Protein AF-A0A832Y835-F1 (afdb_monomer)

Foldseek 3Di:
DDAADDQFPVRLLVPADPLQSVQLVVVVVVCVVVPDPQWDFGCPPRWGFIFRQCVRPQDDPVRGTGTQWTWDRDPPWIKIFGVCLLVDVVSVVVQVVVLVVLVADFDDDSGIGTHRHNSNGD

Sequence (122 aa):
MVSIQADTVEEYLSKLPENRKESFLEVRQMILDNLPDGYVESTTWGMLSYEVPLEVYPETYNGEPLMFCALAAQKRHLSLYMMSVYQNQDQHQLLLDAFTELGVKPNMGKSCLRFTNSAKIP

Radius of gyration: 14.62 Å; Cα contacts (8 Å, |Δi|>4): 179; chains: 1; bounding box: 39×24×39 Å

Structure (mmCIF, N/CA/C/O backbone):
data_AF-A0A832Y835-F1
#
_entry.id   AF-A0A832Y835-F1
#
loop_
_atom_site.group_PDB
_atom_site.id
_atom_site.type_symbol
_atom_site.label_atom_id
_atom_site.label_alt_id
_atom_site.label_comp_id
_atom_site.label_asym_id
_atom_site.label_entity_id
_atom_site.label_seq_id
_atom_site.pdbx_PDB_ins_code
_atom_site.Cartn_x
_atom_site.Cartn_y
_atom_site.Cartn_z
_atom_site.occupancy
_atom_site.B_iso_or_equiv
_atom_site.auth_seq_id
_atom_site.auth_comp_id
_atom_site.auth_asym_id
_atom_site.auth_atom_id
_atom_site.pdbx_PDB_model_num
ATOM 1 N N . MET A 1 1 ? 4.621 12.190 5.951 1.00 62.66 1 MET A N 1
ATOM 2 C CA . MET A 1 1 ? 4.478 10.769 5.577 1.00 62.66 1 MET A CA 1
ATOM 3 C C . MET A 1 1 ? 5.700 10.050 6.126 1.00 62.66 1 MET A C 1
ATOM 5 O O . MET A 1 1 ? 6.762 10.656 6.096 1.00 62.66 1 MET A O 1
ATOM 9 N N . VAL A 1 2 ? 5.556 8.868 6.725 1.00 77.06 2 VAL A N 1
ATOM 10 C CA . VAL A 1 2 ? 6.718 8.030 7.080 1.00 77.06 2 VAL A CA 1
ATOM 11 C C . VAL A 1 2 ? 6.899 7.026 5.950 1.00 77.06 2 VAL A C 1
ATOM 13 O O . VAL A 1 2 ? 5.903 6.468 5.491 1.00 77.06 2 VAL A O 1
ATOM 16 N N . SER A 1 3 ? 8.135 6.850 5.499 1.00 81.19 3 SER A N 1
ATOM 17 C CA . SER A 1 3 ? 8.536 5.822 4.543 1.00 81.19 3 SER A CA 1
ATOM 18 C C . SER A 1 3 ? 9.446 4.816 5.238 1.00 81.19 3 SER A C 1
ATOM 20 O O . SER A 1 3 ? 10.229 5.180 6.120 1.00 81.19 3 SER A O 1
ATOM 22 N N . ILE A 1 4 ? 9.326 3.549 4.853 1.00 87.19 4 ILE A N 1
ATOM 23 C CA . ILE A 1 4 ? 10.281 2.509 5.231 1.00 87.19 4 ILE A CA 1
ATOM 24 C C . ILE A 1 4 ? 11.261 2.404 4.067 1.00 87.19 4 ILE A C 1
ATOM 26 O O . ILE A 1 4 ? 10.854 2.128 2.945 1.00 87.19 4 ILE A O 1
ATOM 30 N N . GLN A 1 5 ? 12.538 2.677 4.327 1.00 90.44 5 GLN A N 1
ATOM 31 C CA . GLN A 1 5 ? 13.601 2.444 3.350 1.00 90.44 5 GLN A CA 1
ATOM 32 C C . GLN A 1 5 ? 13.926 0.951 3.368 1.00 90.44 5 GLN A C 1
ATOM 34 O O . GLN A 1 5 ? 14.276 0.432 4.432 1.00 90.44 5 GLN A O 1
ATOM 39 N N . ALA A 1 6 ? 13.754 0.268 2.244 1.00 91.62 6 ALA A N 1
ATOM 40 C CA . ALA A 1 6 ? 14.042 -1.151 2.090 1.00 91.62 6 ALA A CA 1
ATOM 41 C C . ALA A 1 6 ? 14.306 -1.461 0.615 1.00 91.62 6 ALA A C 1
ATOM 43 O O . ALA A 1 6 ? 13.556 -0.999 -0.248 1.00 91.62 6 ALA A O 1
ATOM 44 N N . ASP A 1 7 ? 15.331 -2.264 0.357 1.00 90.69 7 ASP A N 1
ATOM 45 C CA . ASP A 1 7 ? 15.726 -2.664 -0.995 1.00 90.69 7 ASP A CA 1
ATOM 46 C C . ASP A 1 7 ? 14.985 -3.932 -1.448 1.00 90.69 7 ASP A C 1
ATOM 48 O O . ASP A 1 7 ? 14.917 -4.225 -2.640 1.00 90.69 7 ASP A O 1
ATOM 52 N N . THR A 1 8 ? 14.397 -4.678 -0.502 1.00 94.69 8 THR A N 1
ATOM 53 C CA . THR A 1 8 ? 13.588 -5.872 -0.781 1.00 94.69 8 THR A CA 1
ATOM 54 C C . THR A 1 8 ? 12.285 -5.894 0.009 1.00 94.69 8 THR A C 1
ATOM 56 O O . THR A 1 8 ? 12.152 -5.269 1.069 1.00 94.69 8 THR A O 1
ATOM 59 N N . VAL A 1 9 ? 11.316 -6.670 -0.484 1.00 95.00 9 VAL A N 1
ATOM 60 C CA . VAL A 1 9 ? 10.041 -6.906 0.206 1.00 95.00 9 VAL A CA 1
ATOM 61 C C . VAL A 1 9 ? 10.282 -7.517 1.585 1.00 95.00 9 VAL A C 1
ATOM 63 O O . VAL A 1 9 ? 9.707 -7.063 2.571 1.00 95.00 9 VAL A O 1
ATOM 66 N N . GLU A 1 10 ? 11.170 -8.502 1.700 1.00 95.56 10 GLU A N 1
ATOM 67 C CA . GLU A 1 10 ? 11.488 -9.160 2.969 1.00 95.56 10 GLU A CA 1
ATOM 68 C C . GLU A 1 10 ? 12.045 -8.162 3.986 1.00 95.56 10 GLU A C 1
ATOM 70 O O . GLU A 1 10 ? 11.641 -8.158 5.155 1.00 95.56 10 GLU A O 1
ATOM 75 N N . GLU A 1 11 ? 12.933 -7.271 3.538 1.00 95.69 11 GLU A N 1
ATOM 76 C CA . GLU A 1 11 ? 13.468 -6.210 4.378 1.00 95.69 11 GLU A CA 1
ATOM 77 C C . GLU A 1 11 ? 12.357 -5.245 4.811 1.00 95.69 11 GLU A C 1
ATOM 79 O O . GLU A 1 11 ? 12.274 -4.900 5.995 1.00 95.69 11 GLU A O 1
ATOM 84 N N . TYR A 1 12 ? 11.457 -4.862 3.901 1.00 96.06 12 TYR A N 1
ATOM 85 C CA . TYR A 1 12 ? 10.313 -4.009 4.219 1.00 96.06 12 TYR A CA 1
ATOM 86 C C . TYR A 1 12 ? 9.430 -4.638 5.303 1.00 96.06 12 TYR A C 1
ATOM 88 O O . TYR A 1 12 ? 9.119 -3.998 6.312 1.00 96.06 12 TYR A O 1
ATOM 96 N N . LEU A 1 13 ? 9.071 -5.914 5.134 1.00 95.56 13 LEU A N 1
ATOM 97 C CA . LEU A 1 13 ? 8.231 -6.663 6.071 1.00 95.56 13 LEU A CA 1
ATOM 98 C C . LEU A 1 13 ? 8.895 -6.828 7.444 1.00 95.56 13 LEU A C 1
ATOM 100 O O . LEU A 1 13 ? 8.206 -6.824 8.469 1.00 95.56 13 LEU A O 1
ATOM 104 N N . SER A 1 14 ? 10.226 -6.935 7.488 1.00 95.31 14 SER A N 1
ATOM 105 C CA . SER A 1 14 ? 10.984 -7.004 8.744 1.00 95.31 14 SER A CA 1
ATOM 106 C C . SER A 1 14 ? 10.920 -5.703 9.556 1.00 95.31 14 SER A C 1
ATOM 108 O O . SER A 1 14 ? 10.985 -5.740 10.784 1.00 95.31 14 SER A O 1
ATOM 110 N N . LYS A 1 15 ? 10.740 -4.558 8.883 1.00 94.44 15 LYS A N 1
ATOM 111 C CA . LYS A 1 15 ? 10.698 -3.213 9.483 1.00 94.44 15 LYS A CA 1
ATOM 112 C C . LYS A 1 15 ? 9.287 -2.762 9.875 1.00 94.44 15 LYS A C 1
ATOM 114 O O . LYS A 1 15 ? 9.117 -1.650 10.384 1.00 94.44 15 LYS A O 1
ATOM 119 N N . LEU A 1 16 ? 8.268 -3.594 9.646 1.00 94.19 16 LEU A N 1
ATOM 120 C CA . LEU A 1 16 ? 6.892 -3.278 10.021 1.00 94.19 16 LEU A CA 1
ATOM 121 C C . LEU A 1 16 ? 6.740 -3.136 11.546 1.00 94.19 16 LEU A C 1
ATOM 123 O O . LEU A 1 16 ? 7.281 -3.945 12.299 1.00 94.19 16 LEU A O 1
ATOM 127 N N . PRO A 1 17 ? 5.957 -2.153 12.030 1.00 91.25 17 PRO A N 1
ATOM 128 C CA . PRO A 1 17 ? 5.616 -2.064 13.445 1.00 91.25 17 PRO A CA 1
ATOM 129 C C . PRO A 1 17 ? 4.829 -3.297 13.902 1.00 91.25 17 PRO A C 1
ATOM 131 O O . PRO A 1 17 ? 3.776 -3.597 13.338 1.00 91.25 17 PRO A O 1
ATOM 134 N N . GLU A 1 18 ? 5.295 -3.955 14.964 1.00 91.88 18 GLU A N 1
ATOM 135 C CA . GLU A 1 18 ? 4.729 -5.222 15.451 1.00 91.88 18 GLU A CA 1
ATOM 136 C C . GLU A 1 18 ? 3.215 -5.141 15.698 1.00 91.88 18 GLU A C 1
ATOM 138 O O . GLU A 1 18 ? 2.450 -5.997 15.271 1.00 91.88 18 GLU A O 1
ATOM 143 N N . ASN A 1 19 ? 2.752 -4.030 16.275 1.00 90.88 19 ASN A N 1
ATOM 144 C CA . ASN A 1 19 ? 1.343 -3.803 16.603 1.00 90.88 19 ASN A CA 1
ATOM 145 C C . ASN A 1 19 ? 0.404 -3.629 15.395 1.00 90.88 19 ASN A C 1
ATOM 147 O O . ASN A 1 19 ? -0.789 -3.406 15.592 1.00 90.88 19 ASN A O 1
ATOM 151 N N . ARG A 1 20 ? 0.925 -3.624 14.165 1.00 90.88 20 ARG A N 1
ATOM 152 C CA . ARG A 1 20 ? 0.135 -3.518 12.924 1.00 90.88 20 ARG A CA 1
ATOM 153 C C . ARG A 1 20 ? 0.556 -4.533 11.869 1.00 90.88 20 ARG A C 1
ATOM 155 O O . ARG A 1 20 ? 0.003 -4.518 10.774 1.00 90.88 20 ARG A O 1
ATOM 162 N N . LYS A 1 21 ? 1.544 -5.375 12.174 1.00 94.44 21 LYS A N 1
ATOM 163 C CA . LYS A 1 21 ? 2.138 -6.311 11.223 1.00 94.44 21 LYS A CA 1
ATOM 164 C C . LYS A 1 21 ? 1.120 -7.337 10.741 1.00 94.44 21 LYS A C 1
ATOM 166 O O . LYS A 1 21 ? 1.024 -7.551 9.543 1.00 94.44 21 LYS A O 1
ATOM 171 N N . GLU A 1 22 ? 0.317 -7.883 11.647 1.00 96.06 22 GLU A N 1
ATOM 172 C CA . GLU A 1 22 ? -0.753 -8.834 11.323 1.00 96.06 22 GLU A CA 1
ATOM 173 C C . GLU A 1 22 ? -1.743 -8.256 10.301 1.00 96.06 22 GLU A C 1
ATOM 175 O O . GLU A 1 22 ? -1.814 -8.744 9.178 1.00 96.06 22 GLU A O 1
ATOM 180 N N . SER A 1 23 ? -2.400 -7.133 10.616 1.00 96.19 23 SER A N 1
ATOM 181 C CA . SER A 1 23 ? -3.327 -6.490 9.673 1.00 96.19 23 SER A CA 1
ATOM 182 C C . SER A 1 23 ? -2.664 -6.036 8.373 1.00 96.19 23 SER A C 1
ATOM 184 O O . SER A 1 23 ? -3.324 -5.978 7.342 1.00 96.19 23 SER A O 1
ATOM 186 N N . PHE A 1 24 ? -1.375 -5.686 8.393 1.00 96.75 24 PHE A N 1
ATOM 187 C CA . PHE A 1 24 ? -0.643 -5.387 7.164 1.00 96.75 24 PHE A CA 1
ATOM 188 C C . PHE A 1 24 ? -0.510 -6.637 6.288 1.00 96.75 24 PHE A C 1
ATOM 190 O O . PHE A 1 24 ? -0.769 -6.569 5.090 1.00 96.75 24 PHE A O 1
ATOM 197 N N . LEU A 1 25 ? -0.111 -7.766 6.877 1.00 97.31 25 LEU A N 1
ATOM 198 C CA . LEU A 1 25 ? 0.098 -9.023 6.162 1.00 97.31 25 LEU A CA 1
ATOM 199 C C . LEU A 1 25 ? -1.211 -9.604 5.620 1.00 97.31 25 LEU A C 1
ATOM 201 O O . LEU A 1 25 ? -1.215 -10.099 4.500 1.00 97.31 25 LEU A O 1
ATOM 205 N N . GLU A 1 26 ? -2.316 -9.487 6.357 1.00 97.38 26 GLU A N 1
ATOM 206 C CA . GLU A 1 26 ? -3.637 -9.909 5.871 1.00 97.38 26 GLU A CA 1
ATOM 207 C C . GLU A 1 26 ? -4.065 -9.120 4.629 1.00 97.38 26 GLU A C 1
ATOM 209 O O . GLU A 1 26 ? -4.482 -9.701 3.630 1.00 97.38 26 GLU A O 1
ATOM 214 N N . VAL A 1 27 ? -3.903 -7.792 4.652 1.00 96.62 27 VAL A N 1
ATOM 215 C CA . VAL A 1 27 ? -4.240 -6.953 3.493 1.00 96.62 27 VAL A CA 1
ATOM 216 C C . VAL A 1 27 ? -3.280 -7.198 2.333 1.00 96.62 27 VAL A C 1
ATOM 218 O O . VAL A 1 27 ? -3.721 -7.243 1.189 1.00 96.62 27 VAL A O 1
ATOM 221 N N . ARG A 1 28 ? -1.986 -7.405 2.605 1.00 97.06 28 ARG A N 1
ATOM 222 C CA . ARG A 1 28 ? -1.013 -7.829 1.587 1.00 97.06 28 ARG A CA 1
ATOM 223 C C . ARG A 1 28 ? -1.456 -9.125 0.911 1.00 97.06 28 ARG A C 1
ATOM 225 O O . ARG A 1 28 ? -1.469 -9.179 -0.311 1.00 97.06 28 ARG A O 1
ATOM 232 N N . GLN A 1 29 ? -1.836 -10.139 1.687 1.00 97.44 29 GLN A N 1
ATOM 233 C CA . GLN A 1 29 ? -2.265 -11.419 1.130 1.00 97.44 29 GLN A CA 1
ATOM 234 C C . GLN A 1 29 ? -3.512 -11.258 0.259 1.00 97.44 29 GLN A C 1
ATOM 236 O O . GLN A 1 29 ? -3.524 -11.748 -0.862 1.00 97.44 29 GLN A O 1
ATOM 241 N N . MET A 1 30 ? -4.504 -10.486 0.716 1.00 95.75 30 MET A N 1
ATOM 242 C CA . MET A 1 30 ? -5.695 -10.182 -0.083 1.00 95.75 30 MET A CA 1
ATOM 243 C C . MET A 1 30 ? -5.339 -9.515 -1.418 1.00 95.75 30 MET A C 1
ATOM 245 O O . MET A 1 30 ? -5.906 -9.877 -2.448 1.00 95.75 30 MET A O 1
ATOM 249 N N . ILE A 1 31 ? -4.387 -8.574 -1.422 1.00 95.56 31 ILE A N 1
ATOM 250 C CA . ILE A 1 31 ? -3.931 -7.939 -2.663 1.00 95.56 31 ILE A CA 1
ATOM 251 C C . ILE A 1 31 ? -3.291 -8.979 -3.581 1.00 95.56 31 ILE A C 1
ATOM 253 O O . ILE A 1 31 ? -3.677 -9.046 -4.741 1.00 95.56 31 ILE A O 1
ATOM 257 N N . LEU A 1 32 ? -2.364 -9.796 -3.072 1.00 96.00 32 LEU A N 1
ATOM 258 C CA . LEU A 1 32 ? -1.672 -10.823 -3.857 1.00 96.00 32 LEU A CA 1
ATOM 259 C C . LEU A 1 32 ? -2.638 -11.856 -4.453 1.00 96.00 32 LEU A C 1
ATOM 261 O O . LEU A 1 32 ? -2.492 -12.213 -5.617 1.00 96.00 32 LEU A O 1
ATOM 265 N N . ASP A 1 33 ? -3.651 -12.279 -3.695 1.00 96.56 33 ASP A N 1
ATOM 266 C CA . ASP A 1 33 ? -4.657 -13.248 -4.148 1.00 96.56 33 ASP A CA 1
ATOM 267 C C . ASP A 1 33 ? -5.546 -12.701 -5.282 1.00 96.56 33 ASP A C 1
ATOM 269 O O . ASP A 1 33 ? -6.143 -13.474 -6.031 1.00 96.56 33 ASP A O 1
ATOM 273 N N . ASN A 1 34 ? -5.642 -11.373 -5.413 1.00 94.56 34 ASN A N 1
ATOM 274 C CA . ASN A 1 34 ? -6.452 -10.688 -6.424 1.00 94.56 34 ASN A CA 1
ATOM 275 C C . ASN A 1 34 ? -5.605 -9.938 -7.464 1.00 94.56 34 ASN A C 1
ATOM 277 O O . ASN A 1 34 ? -6.157 -9.229 -8.311 1.00 94.56 34 ASN A O 1
ATOM 281 N N . LEU A 1 35 ? -4.276 -10.049 -7.394 1.00 93.75 35 LEU A N 1
ATOM 282 C CA . LEU A 1 35 ? -3.381 -9.318 -8.275 1.00 93.75 35 LEU A CA 1
ATOM 283 C C . LEU A 1 35 ? -3.343 -10.011 -9.647 1.00 93.75 35 LEU A C 1
ATOM 285 O O . LEU A 1 35 ? -3.024 -11.198 -9.709 1.00 93.75 35 LEU A O 1
ATOM 289 N N . PRO A 1 36 ? -3.660 -9.312 -10.752 1.00 92.12 36 PRO A N 1
ATOM 290 C CA . PRO A 1 36 ? -3.612 -9.924 -12.074 1.00 92.12 36 PRO A CA 1
ATOM 291 C C . PRO A 1 36 ? -2.193 -10.345 -12.470 1.00 92.12 36 PRO A C 1
ATOM 293 O O . PRO A 1 36 ? -1.210 -9.713 -12.073 1.00 92.12 36 PRO A O 1
ATOM 296 N N . ASP A 1 37 ? -2.093 -11.357 -13.333 1.00 92.62 37 ASP A N 1
ATOM 297 C CA . ASP A 1 37 ? -0.816 -11.753 -13.927 1.00 92.62 37 ASP A CA 1
ATOM 298 C C . ASP A 1 37 ? -0.140 -10.568 -14.639 1.00 92.62 37 ASP A C 1
ATOM 300 O O . ASP A 1 37 ? -0.788 -9.748 -15.296 1.00 92.62 37 ASP A O 1
ATOM 304 N N . GLY A 1 38 ? 1.187 -10.493 -14.520 1.00 93.06 38 GLY A N 1
ATOM 305 C CA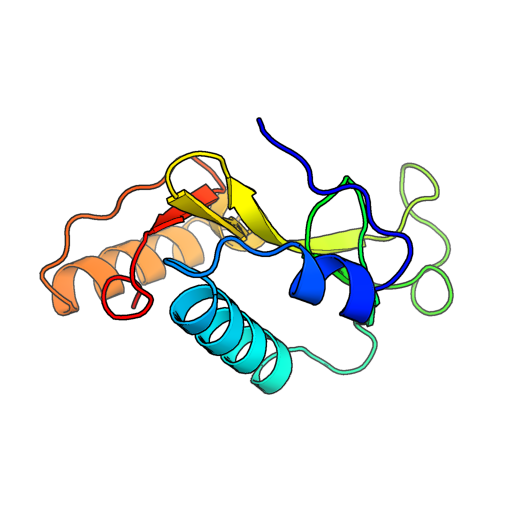 . GLY A 1 38 ? 2.003 -9.427 -15.108 1.00 93.06 38 GLY A CA 1
ATOM 306 C C . GLY A 1 38 ? 2.230 -8.217 -14.199 1.00 93.06 38 GLY A C 1
ATOM 307 O O . GLY A 1 38 ? 3.043 -7.365 -14.546 1.00 93.06 38 GLY A O 1
ATOM 308 N N . TYR A 1 39 ? 1.581 -8.145 -13.03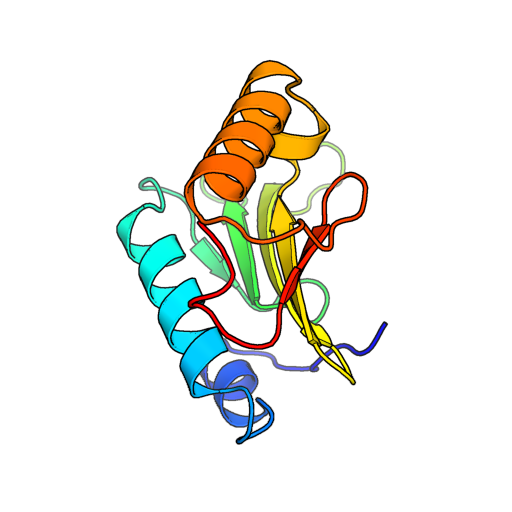6 1.00 95.38 39 TYR A N 1
ATOM 309 C CA . TYR A 1 39 ? 1.932 -7.193 -11.981 1.00 95.38 39 TYR A CA 1
ATOM 310 C C . TYR A 1 39 ? 2.994 -7.779 -11.047 1.00 95.38 39 TYR A C 1
ATOM 312 O O . TYR A 1 39 ? 3.073 -8.992 -10.855 1.00 95.38 39 TYR A O 1
ATOM 320 N N . VAL A 1 40 ? 3.795 -6.907 -10.435 1.00 95.50 40 VAL A N 1
ATOM 321 C CA . VAL A 1 40 ? 4.837 -7.284 -9.471 1.00 95.50 40 VAL A CA 1
ATOM 322 C C . VAL A 1 40 ? 4.676 -6.525 -8.159 1.00 95.50 40 VAL A C 1
ATOM 324 O O . VAL A 1 40 ? 4.171 -5.404 -8.138 1.00 95.50 40 VAL A O 1
ATOM 327 N N . GLU A 1 41 ? 5.116 -7.145 -7.065 1.00 96.56 41 GLU A N 1
ATOM 328 C CA . GLU A 1 41 ? 5.246 -6.512 -5.752 1.00 96.56 41 GLU A CA 1
ATOM 329 C C . GLU A 1 41 ? 6.666 -5.939 -5.595 1.00 96.56 41 GLU A C 1
ATOM 331 O O . GLU A 1 41 ? 7.652 -6.643 -5.814 1.00 96.56 41 GLU A O 1
ATOM 336 N N . SER A 1 42 ? 6.779 -4.667 -5.213 1.00 94.88 42 SER A N 1
ATOM 337 C CA . SER A 1 42 ? 8.051 -3.942 -5.101 1.00 94.88 42 SER A CA 1
ATOM 338 C C . SER A 1 42 ? 8.069 -2.978 -3.907 1.00 94.88 42 SER A C 1
ATOM 340 O O . SER A 1 42 ? 7.044 -2.710 -3.278 1.00 94.88 42 SER A O 1
ATOM 342 N N . THR A 1 43 ? 9.242 -2.442 -3.557 1.00 94.06 43 THR A N 1
ATOM 343 C CA . THR A 1 43 ? 9.415 -1.471 -2.457 1.00 94.06 43 THR A CA 1
ATOM 344 C C . THR A 1 43 ? 9.540 -0.022 -2.942 1.00 94.06 43 THR A C 1
ATOM 346 O O . THR A 1 43 ? 10.289 0.787 -2.385 1.00 94.06 43 THR A O 1
ATOM 349 N N . THR A 1 44 ? 8.792 0.348 -3.981 1.00 89.56 44 THR A N 1
ATOM 350 C CA . THR A 1 44 ? 8.895 1.674 -4.603 1.00 89.56 44 THR A CA 1
ATOM 351 C C . THR A 1 44 ? 8.327 2.786 -3.705 1.00 89.56 44 THR A C 1
ATOM 353 O O . THR A 1 44 ? 7.360 2.611 -2.958 1.00 89.56 44 THR A O 1
ATOM 356 N N . TRP A 1 45 ? 8.964 3.963 -3.736 1.00 87.06 45 TRP A N 1
ATOM 357 C CA . TRP A 1 45 ? 8.595 5.155 -2.949 1.00 87.06 45 TRP A CA 1
ATOM 358 C C . TRP A 1 45 ? 8.522 4.934 -1.423 1.00 87.06 45 TRP A C 1
ATOM 360 O O . TRP A 1 45 ? 7.865 5.690 -0.701 1.00 87.06 45 TRP A O 1
ATOM 370 N N . GLY A 1 46 ? 9.221 3.916 -0.908 1.00 90.19 46 GLY A N 1
ATOM 371 C CA . GLY A 1 46 ? 9.237 3.572 0.516 1.00 90.19 46 GLY A CA 1
ATOM 372 C C . GLY A 1 46 ? 7.912 3.001 1.032 1.00 90.19 46 GLY A C 1
ATOM 373 O O . GLY A 1 46 ? 7.581 3.145 2.219 1.00 90.19 46 GLY A O 1
ATOM 374 N N . MET A 1 47 ? 7.145 2.388 0.130 1.00 93.88 47 MET A N 1
ATOM 375 C CA . MET A 1 47 ? 5.900 1.664 0.371 1.00 93.88 47 MET A CA 1
ATOM 376 C C . MET A 1 47 ? 5.977 0.302 -0.317 1.00 93.88 47 MET A C 1
ATOM 378 O O . MET A 1 47 ? 6.755 0.129 -1.249 1.00 93.88 47 MET A O 1
ATOM 382 N N . LEU A 1 48 ? 5.158 -0.648 0.129 1.00 96.38 48 LEU A N 1
ATOM 383 C CA . LEU A 1 48 ? 4.977 -1.890 -0.609 1.00 96.38 48 LEU A CA 1
ATOM 384 C C . LEU A 1 48 ? 4.005 -1.609 -1.756 1.00 96.38 48 LEU A C 1
ATOM 386 O O . LEU A 1 48 ? 2.831 -1.338 -1.507 1.00 96.38 48 LEU A O 1
ATOM 390 N N . SER A 1 49 ? 4.506 -1.573 -2.980 1.00 95.69 49 SER A N 1
ATOM 391 C CA . SER A 1 49 ? 3.774 -1.151 -4.172 1.00 95.69 49 SER A CA 1
ATOM 392 C C . SER A 1 49 ? 3.497 -2.345 -5.076 1.00 95.69 49 SER A C 1
ATOM 394 O O . SER A 1 49 ? 4.272 -3.297 -5.111 1.00 95.69 49 SER A O 1
ATOM 396 N N . TYR A 1 50 ? 2.382 -2.289 -5.796 1.00 95.94 50 TYR A N 1
ATOM 397 C CA . TYR A 1 50 ? 1.998 -3.288 -6.785 1.00 95.94 50 TYR A CA 1
ATOM 398 C C . TYR A 1 50 ? 1.861 -2.582 -8.121 1.00 95.94 50 TYR A C 1
ATOM 400 O O . TYR A 1 50 ? 1.058 -1.653 -8.263 1.00 95.94 50 TYR A O 1
ATOM 408 N N . GLU A 1 51 ? 2.685 -2.973 -9.081 1.00 95.44 51 GLU A N 1
ATOM 409 C CA . GLU A 1 51 ? 2.920 -2.185 -10.286 1.00 95.44 51 GLU A CA 1
ATOM 410 C C . GLU A 1 51 ? 3.097 -3.054 -11.526 1.00 95.44 51 GLU A C 1
ATOM 412 O O . GLU A 1 51 ? 3.444 -4.230 -11.439 1.00 95.44 51 GLU A O 1
ATOM 417 N N . VAL A 1 52 ? 2.836 -2.461 -12.690 1.00 95.31 52 VAL A N 1
ATOM 418 C CA . VAL A 1 52 ? 3.175 -3.071 -13.978 1.00 95.31 52 VAL A CA 1
ATOM 419 C C . VAL A 1 52 ? 4.658 -2.794 -14.241 1.00 95.31 52 VAL A C 1
ATOM 421 O O . VAL A 1 52 ? 5.019 -1.618 -14.383 1.00 95.31 52 VAL A O 1
ATOM 424 N N . PRO A 1 53 ? 5.524 -3.822 -14.300 1.00 95.12 53 PRO A N 1
ATOM 425 C CA . PRO A 1 53 ? 6.944 -3.630 -14.542 1.00 95.12 53 PRO A CA 1
ATOM 426 C C . PRO A 1 53 ? 7.180 -3.151 -15.978 1.00 95.12 53 PRO A C 1
ATOM 428 O O . PRO A 1 53 ? 6.424 -3.475 -16.897 1.00 95.12 53 PRO A O 1
ATOM 431 N N . LEU A 1 54 ? 8.282 -2.431 -16.194 1.00 94.69 54 LEU A N 1
ATOM 432 C CA . LEU A 1 54 ? 8.655 -1.930 -17.523 1.00 94.69 54 LEU A CA 1
ATOM 433 C C . LEU A 1 54 ? 8.906 -3.054 -18.541 1.00 94.69 54 LEU A C 1
ATOM 435 O O . LEU A 1 54 ? 8.779 -2.833 -19.740 1.00 94.69 54 LEU A O 1
ATOM 439 N N . GLU A 1 55 ? 9.215 -4.269 -18.078 1.00 94.44 55 GLU A N 1
ATOM 440 C CA . GLU A 1 55 ? 9.307 -5.459 -18.934 1.00 94.44 55 GLU A CA 1
ATOM 441 C C . GLU A 1 55 ? 7.971 -5.796 -19.615 1.00 94.44 55 GLU A C 1
ATOM 443 O O . GLU A 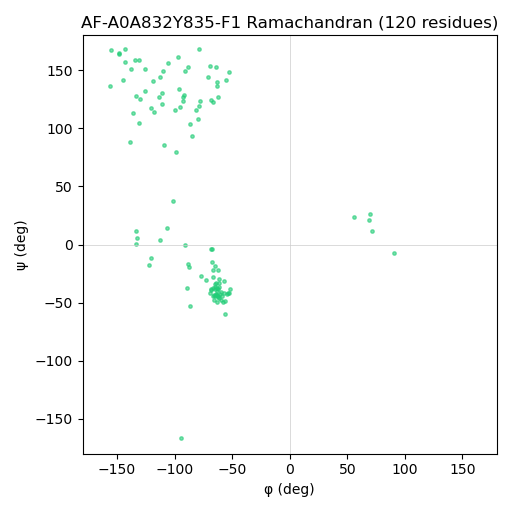1 55 ? 7.958 -6.267 -20.751 1.00 94.44 55 GLU A O 1
ATOM 448 N N . VAL A 1 56 ? 6.850 -5.531 -18.936 1.00 94.44 56 VAL A N 1
ATOM 449 C CA . VAL A 1 56 ? 5.492 -5.742 -19.459 1.00 94.44 56 VAL A CA 1
ATOM 450 C C . VAL A 1 56 ? 4.995 -4.497 -20.194 1.00 94.44 56 VAL A C 1
ATOM 452 O O . VAL A 1 56 ? 4.328 -4.616 -21.222 1.00 94.44 56 VAL A O 1
ATOM 455 N N . TYR A 1 57 ? 5.319 -3.302 -19.693 1.00 93.56 57 TYR A N 1
ATOM 456 C CA . TYR A 1 57 ? 4.886 -2.035 -20.283 1.00 93.56 57 TYR A CA 1
ATOM 457 C C . TYR A 1 57 ? 6.022 -0.989 -20.275 1.00 93.56 57 TYR A C 1
ATOM 459 O O . TYR A 1 57 ? 6.145 -0.219 -19.321 1.00 93.56 57 TYR A O 1
ATOM 467 N N . PRO A 1 58 ? 6.869 -0.948 -21.323 1.00 93.69 58 PRO A N 1
ATOM 468 C CA . PRO A 1 58 ? 8.112 -0.167 -21.315 1.00 93.69 58 PRO A CA 1
ATOM 469 C C . PRO A 1 58 ? 7.918 1.340 -21.528 1.00 93.69 58 PRO A C 1
ATOM 471 O O . PRO A 1 58 ? 8.741 2.136 -21.082 1.00 93.69 58 PRO A O 1
ATOM 474 N N . GLU A 1 59 ? 6.852 1.753 -22.217 1.00 95.69 59 GLU A N 1
ATOM 475 C CA . GLU A 1 59 ? 6.621 3.155 -22.588 1.00 95.69 59 GLU A CA 1
ATOM 476 C C . GLU A 1 59 ? 5.641 3.839 -21.626 1.00 95.69 59 GLU A C 1
ATOM 478 O O . GLU A 1 59 ? 4.454 4.005 -21.914 1.00 95.69 59 GLU A O 1
ATOM 483 N N . THR A 1 60 ? 6.140 4.258 -20.463 1.00 94.81 60 THR A N 1
ATOM 484 C CA . THR A 1 60 ? 5.374 5.055 -19.491 1.00 94.81 60 THR A CA 1
ATOM 485 C C . THR A 1 60 ? 5.660 6.549 -19.635 1.00 94.81 60 THR A C 1
ATOM 487 O O . THR A 1 60 ? 6.664 6.969 -20.206 1.00 94.81 60 THR A O 1
ATOM 490 N N . TYR A 1 61 ? 4.772 7.392 -19.102 1.00 92.75 61 TYR A N 1
ATOM 491 C CA . TYR A 1 61 ? 4.869 8.852 -19.251 1.00 92.75 61 TYR A CA 1
ATOM 492 C C . TYR A 1 61 ? 6.108 9.472 -18.576 1.00 92.75 61 TYR A C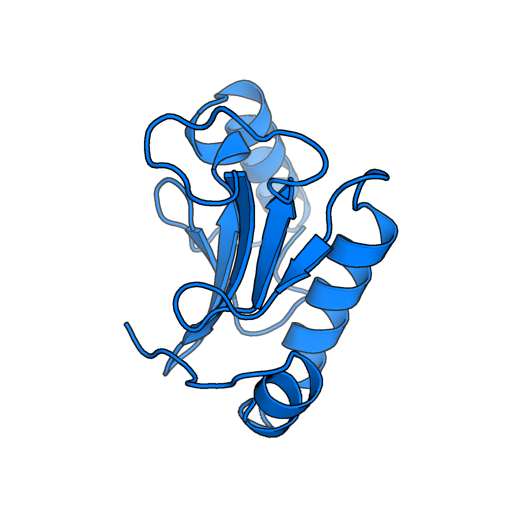 1
ATOM 494 O O . TYR A 1 61 ? 6.456 10.616 -18.866 1.00 92.75 61 TYR A O 1
ATOM 502 N N . ASN A 1 62 ? 6.737 8.752 -17.647 1.00 93.69 62 ASN A N 1
ATOM 503 C CA . ASN A 1 62 ? 7.889 9.195 -16.861 1.00 93.69 62 ASN A CA 1
ATOM 504 C C . ASN A 1 62 ? 9.029 8.166 -16.806 1.00 93.69 62 ASN A C 1
ATOM 506 O O . ASN A 1 62 ? 9.993 8.403 -16.083 1.00 93.69 62 ASN A O 1
ATOM 510 N N . GLY A 1 63 ? 8.933 7.053 -17.537 1.00 93.31 63 GLY A N 1
ATOM 511 C CA . GLY A 1 63 ? 9.937 5.986 -17.518 1.00 93.31 63 GLY A CA 1
ATOM 512 C C . GLY A 1 63 ? 9.964 5.148 -16.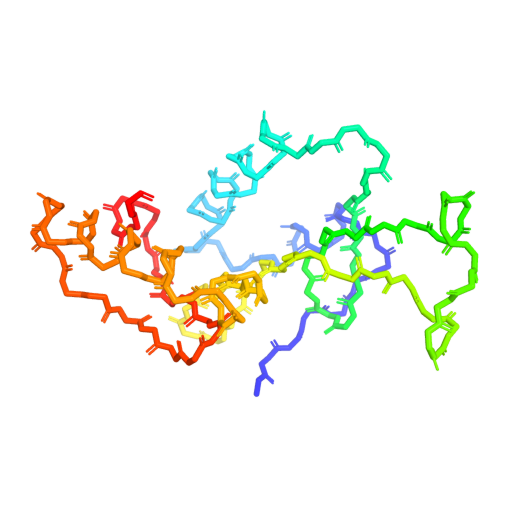235 1.00 93.31 63 GLY A C 1
ATOM 513 O O . GLY A 1 63 ? 10.901 4.381 -16.054 1.00 93.31 63 GLY A O 1
ATOM 514 N N . GLU A 1 64 ? 8.966 5.282 -15.357 1.00 93.12 64 GLU A N 1
ATOM 515 C CA . GLU A 1 64 ? 8.814 4.480 -14.134 1.00 93.12 64 GLU A CA 1
ATOM 516 C C . GLU A 1 64 ? 7.685 3.447 -14.297 1.00 93.12 64 GLU A C 1
ATOM 518 O O . GLU A 1 64 ? 6.772 3.687 -15.098 1.00 93.12 64 GLU A O 1
ATOM 523 N N . PRO A 1 65 ? 7.691 2.330 -13.542 1.00 94.50 65 PRO A N 1
ATOM 524 C CA . PRO A 1 65 ? 6.574 1.385 -13.485 1.00 94.50 65 PRO A CA 1
ATOM 525 C C . PRO A 1 65 ? 5.222 2.045 -13.165 1.00 94.50 65 PRO A C 1
ATOM 527 O O . PRO A 1 65 ? 5.134 3.029 -12.421 1.00 94.50 65 PRO A O 1
ATOM 530 N N . LEU A 1 66 ? 4.133 1.481 -13.698 1.00 92.25 66 LEU A N 1
ATOM 531 C CA . LEU A 1 66 ? 2.781 1.984 -13.438 1.00 92.25 66 LEU A CA 1
ATOM 532 C C . LEU A 1 66 ? 2.207 1.356 -12.166 1.00 92.25 66 LEU A C 1
ATOM 534 O O . LEU A 1 66 ? 1.756 0.211 -12.174 1.00 92.25 66 LEU A O 1
ATOM 538 N N . MET A 1 67 ? 2.183 2.129 -11.082 1.00 91.44 67 MET A N 1
ATOM 539 C CA . MET A 1 67 ? 1.610 1.704 -9.805 1.00 91.44 67 MET A CA 1
ATOM 540 C C . MET A 1 67 ? 0.082 1.565 -9.885 1.00 91.44 67 MET A C 1
ATOM 542 O O . MET A 1 67 ? -0.636 2.524 -10.181 1.00 91.44 67 MET A O 1
ATOM 546 N N . PHE A 1 68 ? -0.421 0.385 -9.532 1.00 90.81 68 PHE A N 1
ATOM 547 C CA . PHE A 1 68 ? -1.846 0.101 -9.374 1.00 90.81 68 PHE A CA 1
ATOM 548 C C . PHE A 1 68 ? -2.335 0.449 -7.967 1.00 90.81 68 PHE A C 1
ATOM 550 O O . PHE A 1 68 ? -3.281 1.229 -7.795 1.00 90.81 68 PHE A O 1
ATOM 557 N N . CYS A 1 69 ? -1.656 -0.084 -6.955 1.00 94.12 69 CYS A N 1
ATOM 558 C CA . CYS A 1 69 ? -1.925 0.213 -5.557 1.00 94.12 69 CYS A CA 1
ATOM 559 C C . CYS A 1 69 ? -0.641 0.152 -4.723 1.00 94.12 69 CYS A C 1
ATOM 561 O O . CYS A 1 69 ? 0.387 -0.353 -5.170 1.00 94.12 69 CYS A O 1
ATOM 563 N N . ALA A 1 70 ? -0.692 0.696 -3.509 1.00 95.38 70 ALA A N 1
ATOM 564 C CA . ALA A 1 70 ? 0.409 0.589 -2.558 1.00 95.38 70 ALA A CA 1
ATOM 565 C C . ALA A 1 70 ? -0.105 0.474 -1.126 1.00 95.38 70 ALA A C 1
ATOM 567 O O . ALA A 1 70 ? -1.056 1.154 -0.734 1.00 95.38 70 ALA A O 1
ATOM 568 N N . LEU A 1 71 ? 0.562 -0.347 -0.325 1.00 96.06 71 LEU A N 1
ATOM 569 C CA . LEU A 1 71 ? 0.299 -0.546 1.087 1.00 96.06 71 LEU A CA 1
ATOM 570 C C . LEU A 1 71 ? 1.451 0.036 1.915 1.00 96.06 71 LEU A C 1
ATOM 572 O O . LEU A 1 71 ? 2.613 -0.343 1.781 1.00 96.06 71 LEU A O 1
ATOM 576 N N . ALA A 1 72 ? 1.125 0.984 2.793 1.00 95.19 72 ALA A N 1
ATOM 577 C CA . ALA A 1 72 ? 2.116 1.745 3.544 1.00 95.19 72 ALA A CA 1
ATOM 578 C C . ALA A 1 72 ? 1.887 1.686 5.054 1.00 95.19 72 ALA A C 1
ATOM 580 O O . ALA A 1 72 ? 0.801 1.998 5.552 1.00 95.19 72 ALA A O 1
ATOM 581 N N . ALA A 1 73 ? 2.954 1.408 5.804 1.00 94.06 73 ALA A N 1
ATOM 582 C CA . ALA A 1 73 ? 2.976 1.538 7.256 1.00 94.06 73 ALA A CA 1
ATOM 583 C C . ALA A 1 73 ? 3.315 2.980 7.680 1.00 94.06 73 ALA A C 1
ATOM 585 O O . ALA A 1 73 ? 4.473 3.366 7.825 1.00 94.06 73 ALA A O 1
ATOM 586 N N . GLN A 1 74 ? 2.290 3.807 7.907 1.00 92.19 74 GLN A N 1
ATOM 587 C CA . GLN A 1 74 ? 2.465 5.168 8.425 1.00 92.19 74 GLN A CA 1
ATOM 588 C C . GLN A 1 74 ? 2.696 5.162 9.945 1.00 92.19 74 GLN A C 1
ATOM 590 O O . GLN A 1 74 ? 2.431 4.188 10.646 1.00 92.19 74 GLN A O 1
ATOM 595 N N . LYS A 1 75 ? 3.113 6.303 10.516 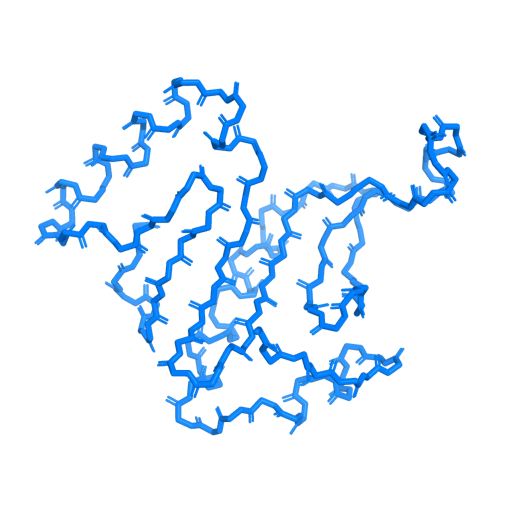1.00 89.62 75 LYS A N 1
ATOM 596 C CA . LYS A 1 75 ? 3.399 6.429 11.963 1.00 89.62 75 LYS A CA 1
ATOM 597 C C . LYS A 1 75 ? 2.256 5.942 12.868 1.00 89.62 75 LYS A C 1
ATOM 599 O O . LYS A 1 75 ? 2.508 5.350 13.916 1.00 89.62 75 LYS A O 1
ATOM 604 N N . ARG A 1 76 ? 0.998 6.198 12.489 1.00 91.00 76 ARG A N 1
ATOM 605 C CA . ARG A 1 76 ? -0.191 5.955 13.337 1.00 91.00 76 ARG A CA 1
ATOM 606 C C . ARG A 1 76 ? -1.219 4.984 12.752 1.00 91.00 76 ARG A C 1
ATOM 608 O O . ARG A 1 76 ? -2.129 4.598 13.469 1.00 91.00 76 ARG A O 1
ATOM 615 N N . HIS A 1 77 ? -1.101 4.635 11.480 1.00 93.56 77 HIS A N 1
ATOM 616 C CA . HIS A 1 77 ? -2.079 3.836 10.747 1.00 93.56 77 HIS A CA 1
ATOM 617 C C . HIS A 1 77 ? -1.387 3.124 9.586 1.00 93.56 77 HIS A C 1
ATOM 619 O O . HIS A 1 77 ? -0.251 3.443 9.247 1.00 93.56 77 HIS A O 1
ATOM 625 N N . LEU A 1 78 ? -2.079 2.171 8.990 1.00 95.19 78 LEU A N 1
ATOM 626 C CA . LEU A 1 78 ? -1.793 1.631 7.675 1.00 95.19 78 LEU A CA 1
ATOM 627 C C . LEU A 1 78 ? -2.582 2.430 6.639 1.00 95.19 78 LEU A C 1
ATOM 629 O O . LEU A 1 78 ? -3.638 2.989 6.946 1.00 95.19 78 LEU A O 1
ATOM 633 N N . SER A 1 79 ? -2.037 2.556 5.437 1.00 95.25 79 SER A N 1
ATOM 634 C CA . SER A 1 79 ? -2.692 3.224 4.315 1.00 95.25 79 SER A CA 1
ATOM 635 C C . SER A 1 79 ? -2.651 2.334 3.091 1.00 95.25 79 SER A C 1
ATOM 637 O O . SER A 1 79 ? -1.563 1.941 2.683 1.00 95.25 79 SER A O 1
ATOM 639 N N . LEU A 1 80 ? -3.816 2.066 2.511 1.00 95.25 80 LEU A N 1
ATOM 640 C CA . LEU A 1 80 ? -3.949 1.460 1.196 1.00 95.25 80 LEU A CA 1
ATOM 641 C C . LEU A 1 80 ? -4.245 2.569 0.185 1.00 95.25 80 LEU A C 1
ATOM 643 O O . LEU A 1 80 ? -5.265 3.257 0.277 1.00 95.25 80 LEU A O 1
ATOM 647 N N . TYR A 1 81 ? -3.324 2.776 -0.745 1.00 94.19 81 TYR A N 1
ATOM 648 C CA . TYR A 1 81 ? -3.466 3.721 -1.841 1.00 94.19 81 TYR A CA 1
ATOM 649 C C . TYR A 1 81 ? -4.042 3.005 -3.057 1.00 94.19 81 TYR A C 1
ATOM 651 O O . TYR A 1 81 ? -3.454 2.039 -3.527 1.00 94.19 81 TYR A O 1
ATOM 659 N N . MET A 1 82 ? -5.169 3.493 -3.571 1.00 91.12 82 MET A N 1
ATOM 660 C CA . MET A 1 82 ? -5.861 2.938 -4.737 1.00 91.12 82 MET A CA 1
ATOM 661 C C . MET A 1 82 ? -6.176 4.073 -5.704 1.00 91.12 82 MET A C 1
ATOM 663 O O . MET A 1 82 ? -7.072 4.886 -5.461 1.00 91.12 82 MET A O 1
ATOM 667 N N . MET A 1 83 ? -5.419 4.157 -6.799 1.00 82.88 83 MET A N 1
ATOM 668 C CA . MET A 1 83 ? -5.636 5.209 -7.798 1.00 82.88 83 MET A CA 1
ATOM 669 C C . MET A 1 83 ? -6.905 4.965 -8.618 1.00 82.88 83 MET A C 1
ATOM 671 O O . MET A 1 83 ? -7.573 5.925 -8.996 1.00 82.88 83 MET A O 1
ATOM 675 N N . SER A 1 84 ? -7.279 3.701 -8.828 1.00 81.56 84 SER A N 1
ATOM 676 C CA . SER A 1 84 ? -8.503 3.305 -9.534 1.00 81.56 84 SER A CA 1
ATOM 677 C C . SER A 1 84 ? -9.767 3.845 -8.858 1.00 81.56 84 SER A C 1
ATOM 679 O O . SER A 1 84 ? -10.592 4.467 -9.521 1.00 81.56 84 SER A O 1
ATOM 681 N N . VAL A 1 85 ? -9.879 3.695 -7.534 1.00 85.44 85 VAL A N 1
ATOM 682 C CA . VAL A 1 85 ? -11.006 4.214 -6.734 1.00 85.44 85 VAL A CA 1
ATOM 683 C C . VAL A 1 85 ? -11.087 5.739 -6.825 1.00 85.44 85 VAL A C 1
ATOM 685 O O . VAL A 1 85 ? -12.172 6.302 -6.895 1.00 85.44 85 VAL A O 1
ATOM 688 N N . TYR A 1 86 ? -9.951 6.435 -6.880 1.00 81.25 86 TYR A N 1
ATOM 689 C CA . TYR A 1 86 ? -9.956 7.890 -7.038 1.00 81.25 86 TYR A CA 1
ATOM 690 C C . TYR A 1 86 ? -10.449 8.348 -8.418 1.00 81.25 86 TYR A C 1
ATOM 692 O O . TYR A 1 86 ? -11.127 9.370 -8.523 1.00 81.25 86 TYR A O 1
ATOM 700 N N . GLN A 1 87 ? -10.076 7.627 -9.476 1.00 86.56 87 GLN A N 1
ATOM 701 C CA . GLN A 1 87 ? -10.357 8.024 -10.858 1.00 86.56 87 GLN A CA 1
ATOM 702 C C . GLN A 1 87 ? -11.726 7.548 -11.362 1.00 86.56 87 GLN A C 1
ATOM 704 O O . GLN A 1 87 ? -12.240 8.108 -12.328 1.00 86.56 87 GLN A O 1
ATOM 709 N N . ASN A 1 88 ? -12.323 6.540 -10.722 1.00 91.25 88 ASN A N 1
ATOM 710 C CA . ASN A 1 88 ? -13.586 5.939 -11.133 1.00 91.25 88 ASN A CA 1
ATOM 711 C C . ASN A 1 88 ? -14.660 6.124 -10.047 1.00 91.25 88 ASN A C 1
ATOM 713 O O . ASN A 1 88 ? -14.562 5.566 -8.954 1.00 91.25 88 ASN A O 1
ATOM 717 N N . GLN A 1 89 ? -15.701 6.898 -10.366 1.00 91.00 89 GLN A N 1
ATOM 718 C CA . GLN A 1 89 ? -16.788 7.210 -9.431 1.00 91.00 89 GLN A CA 1
ATOM 719 C C . GLN A 1 89 ? -17.607 5.980 -9.026 1.00 91.00 89 GLN A C 1
ATOM 721 O O . GLN A 1 89 ? -18.022 5.902 -7.872 1.00 91.00 89 GLN A O 1
ATOM 726 N N . ASP A 1 90 ? -17.786 5.008 -9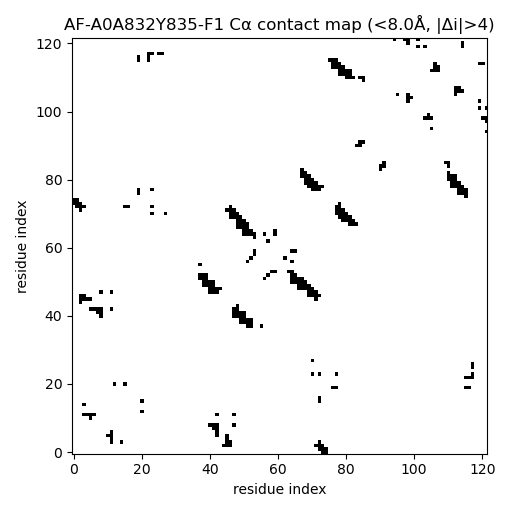.920 1.00 94.12 90 ASP A N 1
ATOM 727 C CA . ASP A 1 90 ? -18.543 3.788 -9.626 1.00 94.12 90 ASP A CA 1
ATOM 728 C C . ASP A 1 90 ? -17.786 2.911 -8.623 1.00 94.12 90 ASP A C 1
ATOM 730 O O . ASP A 1 90 ? -18.366 2.421 -7.658 1.00 94.12 90 ASP A O 1
ATOM 734 N N . GLN A 1 91 ? -16.465 2.782 -8.787 1.00 91.88 91 GLN A N 1
ATOM 735 C CA . GLN A 1 91 ? -15.605 2.068 -7.834 1.00 91.88 91 GLN A CA 1
ATOM 736 C C . GLN A 1 91 ? -15.557 2.772 -6.474 1.00 91.88 91 GLN A C 1
ATOM 738 O O . GLN A 1 91 ? -15.565 2.126 -5.426 1.00 91.88 91 GLN A O 1
ATOM 743 N N . HIS A 1 92 ? -15.537 4.106 -6.478 1.00 92.31 92 HIS A N 1
ATOM 744 C CA . HIS A 1 92 ? -15.635 4.885 -5.250 1.00 92.31 92 HIS A CA 1
ATOM 745 C C . HIS A 1 92 ? -16.967 4.651 -4.530 1.00 92.31 92 HIS A C 1
ATOM 747 O O . HIS A 1 92 ? -16.971 4.442 -3.319 1.00 92.31 92 HIS A O 1
ATOM 753 N N . GLN A 1 93 ? -18.086 4.664 -5.257 1.00 93.75 93 GLN A N 1
ATOM 754 C CA . GLN A 1 93 ? -19.403 4.433 -4.669 1.00 93.75 93 GLN A CA 1
ATOM 755 C C . GLN A 1 93 ? -19.538 3.004 -4.133 1.00 93.75 93 GLN A C 1
ATOM 757 O O . GLN A 1 93 ? -19.964 2.836 -2.995 1.00 93.75 93 GLN A O 1
ATOM 762 N N . LEU A 1 94 ? -19.073 2.003 -4.887 1.00 94.19 94 LEU A N 1
ATOM 763 C CA . LEU A 1 94 ? -19.054 0.605 -4.454 1.00 94.19 94 LEU A CA 1
ATOM 764 C C . LEU A 1 94 ? -18.320 0.433 -3.116 1.00 94.19 94 LEU A C 1
ATOM 766 O O . LEU A 1 94 ? -18.804 -0.255 -2.219 1.00 94.19 94 LEU A O 1
ATOM 770 N N . LEU A 1 95 ? -17.177 1.105 -2.950 1.00 93.31 95 LEU A N 1
ATOM 771 C CA . LEU A 1 95 ? -16.429 1.083 -1.696 1.00 93.31 95 LEU A CA 1
ATOM 772 C C . LEU A 1 95 ? -17.224 1.718 -0.542 1.00 93.31 95 LEU A C 1
ATOM 774 O O . LEU A 1 95 ? -17.233 1.182 0.565 1.00 93.31 95 LEU A O 1
ATOM 778 N N . LEU A 1 96 ? -17.892 2.854 -0.777 1.00 93.62 96 LEU A N 1
ATOM 779 C CA . LEU A 1 96 ? -18.714 3.518 0.244 1.00 93.62 96 LEU A CA 1
ATOM 780 C C . LEU A 1 96 ? -19.928 2.680 0.664 1.00 93.62 96 LEU A C 1
ATOM 782 O O . LEU A 1 96 ? -20.282 2.669 1.847 1.00 93.62 96 LEU A O 1
ATOM 786 N N . ASP A 1 97 ? -20.541 1.971 -0.278 1.00 96.06 97 ASP A N 1
ATOM 787 C CA . ASP A 1 97 ? -21.667 1.080 -0.005 1.00 96.06 97 ASP A CA 1
ATOM 788 C C . ASP A 1 97 ? -21.201 -0.110 0.846 1.00 96.06 97 ASP A C 1
ATOM 790 O O . ASP A 1 97 ? -21.793 -0.388 1.888 1.00 96.06 97 ASP A O 1
ATOM 794 N N . ALA A 1 98 ? -20.052 -0.708 0.514 1.00 95.25 98 ALA A N 1
ATOM 795 C CA . ALA A 1 98 ? -19.465 -1.793 1.300 1.00 95.25 98 ALA A CA 1
ATOM 796 C C . ALA A 1 98 ? -19.100 -1.360 2.738 1.00 95.25 98 ALA A C 1
ATOM 798 O O . ALA A 1 98 ? -19.336 -2.089 3.702 1.00 95.25 98 ALA A O 1
ATOM 799 N N . PHE A 1 99 ? -18.601 -0.131 2.928 1.00 95.62 99 PHE A N 1
ATOM 800 C CA . PHE A 1 99 ? -18.410 0.438 4.271 1.00 95.62 99 PHE A CA 1
ATOM 801 C C . PHE A 1 99 ? -19.724 0.612 5.042 1.00 95.62 99 PHE A C 1
ATOM 803 O O . PHE A 1 99 ? -19.760 0.423 6.262 1.00 95.62 99 PHE A O 1
ATOM 810 N N . THR A 1 100 ? -20.794 0.986 4.340 1.00 95.75 100 THR A N 1
ATOM 811 C CA . THR A 1 100 ? -22.129 1.135 4.927 1.00 95.75 100 THR A CA 1
ATOM 812 C C . THR A 1 100 ? -22.660 -0.213 5.409 1.00 95.75 100 THR A C 1
ATOM 814 O O . THR A 1 100 ? -23.136 -0.300 6.541 1.00 95.75 100 THR A O 1
ATOM 817 N N . GLU A 1 101 ? -22.506 -1.266 4.606 1.00 95.88 101 GLU A N 1
ATOM 818 C CA . GLU A 1 101 ? -22.876 -2.642 4.965 1.00 95.88 101 GLU A CA 1
ATOM 819 C C . GLU A 1 101 ? -22.062 -3.177 6.149 1.00 95.88 101 GLU A C 1
ATOM 821 O O . GLU A 1 101 ? -22.616 -3.793 7.060 1.00 95.88 101 GLU A O 1
ATOM 826 N N . LEU A 1 102 ? -20.764 -2.863 6.193 1.00 94.31 102 LEU A N 1
ATOM 827 C CA . LEU A 1 102 ? -19.883 -3.199 7.314 1.00 94.31 102 LEU A CA 1
ATOM 828 C C . LEU A 1 102 ? -20.237 -2.427 8.605 1.00 94.31 102 LEU A C 1
ATOM 830 O O . LEU A 1 102 ? -19.770 -2.772 9.691 1.00 94.31 102 LEU A O 1
ATOM 834 N N . GLY A 1 103 ? -21.038 -1.360 8.514 1.00 94.81 103 GLY A N 1
ATOM 835 C CA . GLY A 1 103 ? -21.389 -0.500 9.648 1.00 94.81 103 GLY A CA 1
ATOM 836 C C . GLY A 1 103 ? -20.211 0.329 10.174 1.00 94.81 103 GLY A C 1
ATOM 837 O O . GLY A 1 103 ? -20.226 0.788 11.320 1.00 94.81 103 GLY A O 1
ATOM 838 N N . VAL A 1 104 ? -19.172 0.527 9.356 1.00 93.06 104 VAL A N 1
ATOM 839 C CA . VAL A 1 104 ? -17.944 1.240 9.727 1.00 93.06 104 VAL A CA 1
ATOM 840 C C . VAL A 1 104 ? -17.837 2.526 8.922 1.00 93.06 104 VAL A C 1
ATOM 842 O O . VAL A 1 104 ? -17.855 2.522 7.697 1.00 93.06 104 VAL A O 1
ATOM 845 N N . LYS A 1 105 ? -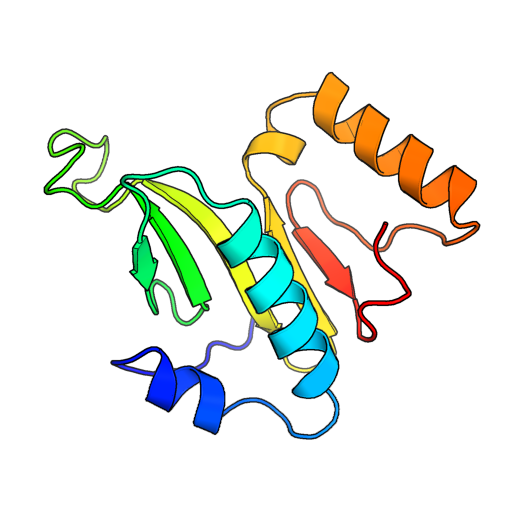17.651 3.658 9.610 1.00 92.94 105 LYS A N 1
ATOM 846 C CA . LYS A 1 105 ? -17.397 4.929 8.926 1.00 92.94 105 LYS A CA 1
ATOM 847 C C . LYS A 1 105 ? -16.034 4.879 8.212 1.00 92.94 105 LYS A C 1
ATOM 849 O O . LYS A 1 105 ? -15.023 4.712 8.904 1.00 92.94 105 LYS A O 1
ATOM 854 N N . PRO A 1 106 ? -15.970 5.107 6.887 1.00 92.50 106 PRO A N 1
ATOM 855 C CA . PRO A 1 106 ? -14.710 5.100 6.159 1.00 92.50 106 PRO A CA 1
ATOM 856 C C . PRO A 1 106 ? -13.785 6.213 6.653 1.00 92.50 106 PRO A C 1
ATOM 858 O O . PRO A 1 106 ? -14.193 7.362 6.845 1.00 92.50 106 PRO A O 1
ATOM 861 N N . ASN A 1 107 ? -12.509 5.876 6.833 1.00 94.12 107 ASN A N 1
ATOM 862 C CA . ASN A 1 107 ? -11.445 6.838 7.094 1.00 94.12 107 ASN A CA 1
ATOM 863 C C . ASN A 1 107 ? -10.551 6.920 5.858 1.00 94.12 107 ASN A C 1
ATOM 865 O O . ASN A 1 107 ? -9.551 6.213 5.758 1.00 94.12 107 ASN A O 1
ATOM 869 N N . MET A 1 108 ? -10.929 7.760 4.898 1.00 91.38 108 MET A N 1
ATOM 870 C CA . MET A 1 108 ? -10.228 7.855 3.622 1.00 91.38 108 MET A CA 1
ATOM 871 C C . MET A 1 108 ? -10.038 9.296 3.148 1.00 91.38 108 MET A C 1
ATOM 873 O O . MET A 1 108 ? -10.817 10.192 3.467 1.00 91.38 108 MET A O 1
ATOM 877 N N . GLY A 1 109 ? -8.962 9.514 2.395 1.00 88.62 109 GLY A N 1
ATOM 878 C CA . GLY A 1 109 ? -8.819 10.657 1.497 1.00 88.62 109 GLY A CA 1
ATOM 879 C C . GLY A 1 109 ? -9.250 10.284 0.077 1.00 88.62 109 GLY A C 1
ATOM 880 O O . GLY A 1 109 ? -9.802 9.214 -0.146 1.00 88.62 109 GLY A O 1
ATOM 881 N N . LYS A 1 110 ? -8.918 11.136 -0.898 1.00 83.50 110 LYS A N 1
ATOM 882 C CA . LYS A 1 110 ? -9.270 10.939 -2.317 1.00 83.50 110 LYS A CA 1
ATOM 883 C C . LYS A 1 110 ? -8.866 9.573 -2.891 1.00 83.50 110 LYS A C 1
ATOM 885 O O . LYS A 1 110 ? -9.629 8.985 -3.639 1.00 83.50 110 LYS A O 1
ATOM 890 N N . SER A 1 111 ? -7.675 9.091 -2.548 1.00 86.50 111 SER A N 1
ATOM 891 C CA . SER A 1 111 ? -7.085 7.863 -3.100 1.00 86.50 111 SER A CA 1
ATOM 892 C C . SER A 1 111 ? -6.487 6.950 -2.029 1.00 86.50 111 SER A C 1
ATOM 894 O O . SER A 1 111 ? -5.719 6.048 -2.341 1.00 86.50 111 SER A O 1
ATOM 896 N N . CYS A 1 112 ? -6.763 7.224 -0.752 1.00 91.88 112 CYS A N 1
ATOM 897 C CA . CYS A 1 112 ? -6.045 6.628 0.371 1.00 91.88 112 CYS A CA 1
ATOM 898 C C . CYS A 1 112 ? -7.026 6.190 1.451 1.00 91.88 112 CYS A C 1
ATOM 900 O O . CYS A 1 112 ? -7.625 7.047 2.102 1.00 91.88 112 CYS A O 1
ATOM 902 N N . LEU A 1 113 ? -7.139 4.885 1.672 1.00 94.44 113 LEU A N 1
ATOM 903 C CA . LEU A 1 113 ? -7.902 4.293 2.761 1.00 94.44 113 LEU A CA 1
ATOM 904 C C . LEU A 1 113 ? -6.992 4.052 3.969 1.00 94.44 113 LEU A C 1
ATOM 906 O O . LEU A 1 113 ? -5.944 3.423 3.846 1.00 94.44 113 LEU A O 1
ATOM 910 N N . ARG A 1 114 ? -7.381 4.549 5.145 1.00 95.44 114 ARG A N 1
ATOM 911 C CA . ARG A 1 114 ? -6.591 4.479 6.379 1.00 95.44 114 ARG A CA 1
ATOM 912 C C . ARG A 1 114 ? -7.236 3.543 7.381 1.00 95.44 114 ARG A C 1
ATOM 914 O O . ARG A 1 114 ? -8.399 3.710 7.737 1.00 95.44 114 ARG A O 1
ATOM 921 N N . PHE A 1 115 ? -6.444 2.632 7.926 1.00 94.81 115 PHE A N 1
ATOM 922 C CA . PHE A 1 115 ? -6.918 1.636 8.880 1.00 94.81 115 PHE A CA 1
ATOM 923 C C . PHE A 1 115 ? -5.824 1.266 9.881 1.00 94.81 115 PHE A C 1
ATOM 925 O O . PHE A 1 115 ? -4.651 1.577 9.705 1.00 94.81 115 PHE A O 1
ATOM 932 N N . THR A 1 116 ? -6.203 0.639 10.986 1.00 91.00 116 THR A N 1
ATOM 933 C CA . THR A 1 116 ? -5.255 0.030 11.941 1.00 91.00 116 THR A CA 1
ATOM 934 C C . THR A 1 116 ? -5.524 -1.449 12.147 1.00 91.00 116 THR A C 1
ATOM 936 O O . THR A 1 116 ? -4.665 -2.138 12.675 1.00 91.00 116 THR A O 1
ATOM 939 N N . ASN A 1 117 ? -6.723 -1.893 11.777 1.00 91.06 117 ASN A N 1
ATOM 940 C CA . ASN A 1 117 ? -7.190 -3.261 11.850 1.00 91.06 117 ASN A CA 1
ATOM 941 C C . ASN A 1 117 ? -7.863 -3.563 10.503 1.00 91.06 117 ASN A C 1
ATOM 943 O O . ASN A 1 117 ? -8.695 -2.774 10.051 1.00 91.06 117 ASN A O 1
ATOM 947 N N . SER A 1 118 ? -7.447 -4.651 9.877 1.00 91.88 118 SER A N 1
ATOM 948 C CA . SER A 1 118 ? -7.966 -5.222 8.629 1.00 91.88 118 SER A CA 1
ATOM 949 C C . SER A 1 118 ? -9.463 -5.547 8.697 1.00 91.88 118 SER A C 1
ATOM 951 O O . SER A 1 118 ? -10.172 -5.321 7.733 1.00 91.88 118 SER A O 1
ATOM 953 N N . ALA A 1 119 ? -10.008 -5.916 9.856 1.00 89.94 119 ALA A N 1
ATOM 954 C CA . ALA A 1 119 ? -11.450 -6.124 10.038 1.00 89.94 119 ALA A CA 1
ATOM 955 C C . ALA A 1 119 ? -12.295 -4.833 9.933 1.00 89.94 119 ALA A C 1
ATOM 957 O O . ALA A 1 119 ? -13.515 -4.870 10.068 1.00 89.94 119 ALA A O 1
ATOM 958 N N . LYS A 1 120 ? -11.657 -3.664 9.772 1.00 87.25 120 LYS A N 1
ATOM 959 C CA . LYS A 1 120 ? -12.324 -2.363 9.585 1.00 87.25 120 LYS A CA 1
ATOM 960 C C . LYS A 1 120 ? -12.224 -1.839 8.155 1.00 87.25 120 LYS A C 1
ATOM 962 O O . LYS A 1 120 ? -12.456 -0.648 7.942 1.00 87.25 120 LYS A O 1
ATOM 967 N N . ILE A 1 121 ? -11.843 -2.688 7.211 1.00 88.81 121 ILE A N 1
ATOM 968 C CA . ILE A 1 121 ? -11.961 -2.420 5.782 1.00 88.81 121 ILE A CA 1
ATOM 969 C C . ILE A 1 121 ? -12.882 -3.494 5.175 1.00 88.81 121 ILE A C 1
ATOM 971 O O . ILE A 1 121 ? -12.848 -4.622 5.668 1.00 88.81 121 ILE A O 1
ATOM 975 N N . PRO A 1 122 ? -13.762 -3.126 4.228 1.00 86.12 122 PRO A N 1
ATOM 976 C CA . PRO A 1 122 ? -14.664 -4.064 3.569 1.00 86.12 122 PRO A CA 1
ATOM 977 C C . PRO A 1 122 ? -13.926 -5.015 2.626 1.00 86.12 122 PRO A C 1
ATOM 979 O O . PRO A 1 122 ? -12.794 -4.672 2.203 1.00 86.12 122 PRO A O 1
#

Solvent-accessible surface area (backbone atoms only — not comparable to full-atom values): 7007 Å² total; per-residue (Å²): 136,58,65,54,88,36,96,38,62,69,56,42,63,70,69,48,58,76,94,40,39,64,37,49,50,54,53,49,48,56,47,60,78,68,54,60,91,73,54,45,82,42,42,57,93,31,24,46,26,35,23,38,41,46,92,79,52,65,87,43,100,80,73,54,60,53,71,54,37,34,48,31,74,37,93,88,33,36,33,45,34,34,57,61,42,50,76,30,69,67,55,38,48,53,50,53,51,42,22,57,75,69,72,44,85,82,52,60,61,78,39,35,43,51,40,67,48,52,91,76,56,116

Mean predicted aligned error: 3.5 Å

Nearest PDB structures (foldseek):
  2oc6-assembly2_B  TM=7.421E-01  e=4.553E-04  Bacillus subtilis
  8dvf-assembly1_H  TM=3.610E-01  e=6.022E-01  Escherichia phage T4
  2dt9-assembly1_B  TM=3.042E-01  e=2.174E+00  Thermus thermophilus
  8gao-assembly1_G  TM=3.724E-01  e=8.365E+00  Escherichia phage T4

pLDDT: mean 92.57, std 4.6, range [62.66, 97.44]
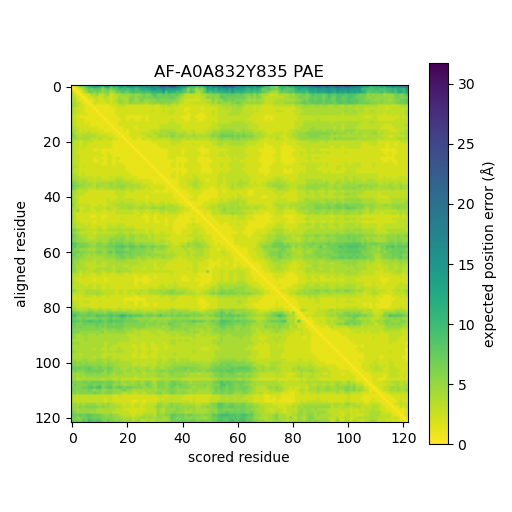
Secondary structure (DSSP, 8-state):
------SSHHHHHHTS-HHHHHHHHHHHHHHHHTPPTT-EEE-GGGSEEEEE-TTT----TTSS-EEEEEEEE-SSSEEEEEHHHHH-HHHHHHHHHHHHHTT----B-SSEEEESSGGG--